Protein AF-A0A3D3TIJ4-F1 (afdb_monomer_lite)

Secondary structure (DSSP, 8-state):
-EEEE-SSEEEEEETTEEEEEEGGG-EEEE-TTS-EEEEEETTEEEEEEESTT-EETTEEP-TTTHHHHHHHH--

pLDDT: mean 89.97, std 5.32, range [62.5, 95.25]

Sequence (75 aa):
MQITTSDKTIQIRYGNHIFTHPVNSIAYAVGENKDSITLFRNNEPIATSPLKGITVDGVSLTKDNVENLLGKLFV

Structure (mmCIF, N/CA/C/O backbone):
data_AF-A0A3D3TIJ4-F1
#
_entry.id   AF-A0A3D3TIJ4-F1
#
loop_
_atom_site.group_PDB
_atom_site.id
_atom_site.type_symbol
_atom_site.label_atom_id
_atom_site.label_alt_id
_atom_site.label_comp_id
_atom_site.label_asym_id
_atom_site.label_entity_id
_atom_site.label_seq_id
_atom_site.pdbx_PDB_ins_code
_atom_site.Cartn_x
_atom_site.Cartn_y
_atom_site.Cartn_z
_atom_site.occupancy
_atom_site.B_iso_or_equiv
_atom_site.auth_seq_id
_atom_site.auth_comp_id
_atom_site.auth_asym_id
_atom_site.auth_atom_id
_atom_site.pdbx_PDB_model_num
ATOM 1 N N . MET A 1 1 ? -6.026 6.517 0.217 1.00 93.69 1 MET A N 1
ATOM 2 C CA . MET A 1 1 ? -5.075 5.882 -0.731 1.00 93.69 1 MET A CA 1
ATOM 3 C C . MET A 1 1 ? -5.579 4.479 -1.014 1.00 93.69 1 MET A C 1
ATOM 5 O O . MET A 1 1 ? -6.086 3.861 -0.093 1.00 93.69 1 MET A O 1
ATOM 9 N N . GLN A 1 2 ? -5.469 3.972 -2.234 1.00 95.25 2 GLN A N 1
ATOM 10 C CA . GLN A 1 2 ? -5.813 2.581 -2.530 1.00 95.25 2 GLN A CA 1
ATOM 11 C C . GLN A 1 2 ? -4.592 1.881 -3.113 1.00 95.25 2 GLN A C 1
ATOM 13 O O . GLN A 1 2 ? -4.004 2.371 -4.073 1.00 95.25 2 GLN A O 1
ATOM 18 N N . ILE A 1 3 ? -4.227 0.754 -2.521 1.00 92.94 3 ILE A N 1
ATOM 19 C CA . ILE A 1 3 ? -3.164 -0.131 -2.970 1.00 92.94 3 ILE A CA 1
ATOM 20 C C . ILE A 1 3 ? -3.836 -1.388 -3.518 1.00 92.94 3 ILE A C 1
ATOM 22 O O . ILE A 1 3 ? -4.719 -1.962 -2.881 1.00 92.94 3 ILE A O 1
ATOM 26 N N . THR A 1 4 ? -3.464 -1.798 -4.721 1.00 94.12 4 THR A N 1
ATOM 27 C CA . THR A 1 4 ? -3.953 -3.030 -5.341 1.00 94.12 4 THR A CA 1
ATOM 28 C C . THR A 1 4 ? -2.761 -3.810 -5.856 1.00 94.12 4 THR A C 1
ATOM 30 O O . THR A 1 4 ? -1.930 -3.266 -6.583 1.00 94.12 4 THR A O 1
ATOM 33 N N . THR A 1 5 ? -2.646 -5.059 -5.439 1.00 89.31 5 THR A N 1
ATOM 34 C CA . THR A 1 5 ? -1.526 -5.931 -5.751 1.00 89.31 5 THR A CA 1
ATOM 35 C C . THR A 1 5 ? -1.946 -7.005 -6.746 1.00 89.31 5 THR A C 1
ATOM 37 O O . THR A 1 5 ? -3.117 -7.324 -6.941 1.00 89.31 5 THR A O 1
ATOM 40 N N . SER A 1 6 ? -0.955 -7.501 -7.466 1.00 88.00 6 SER A N 1
ATOM 41 C CA . SER A 1 6 ? -1.049 -8.588 -8.432 1.00 88.00 6 SER A CA 1
ATOM 42 C C . SER A 1 6 ? 0.268 -9.351 -8.383 1.00 88.00 6 SER A C 1
ATOM 44 O O . SER A 1 6 ? 1.253 -8.835 -7.853 1.00 88.00 6 SER A O 1
ATOM 46 N N . ASP A 1 7 ? 0.330 -10.518 -9.019 1.00 82.94 7 ASP A N 1
ATOM 47 C CA . ASP A 1 7 ? 1.508 -11.396 -8.989 1.00 82.94 7 ASP A CA 1
ATOM 48 C C . ASP A 1 7 ? 2.826 -10.712 -9.402 1.00 82.94 7 ASP A C 1
ATOM 50 O O . ASP A 1 7 ? 3.908 -11.182 -9.060 1.00 82.94 7 ASP A O 1
ATOM 54 N N . LYS A 1 8 ? 2.760 -9.616 -10.173 1.00 84.88 8 LYS A N 1
ATOM 55 C CA . LYS A 1 8 ? 3.940 -8.916 -10.712 1.00 84.88 8 LYS A CA 1
ATOM 56 C C . LYS A 1 8 ? 4.008 -7.436 -10.368 1.00 84.88 8 LYS A C 1
ATOM 58 O O . LYS A 1 8 ? 5.091 -6.855 -10.436 1.00 84.88 8 LYS A O 1
ATOM 63 N N . THR A 1 9 ? 2.881 -6.803 -10.046 1.00 90.44 9 THR A N 1
ATOM 64 C CA . THR A 1 9 ? 2.812 -5.345 -9.896 1.00 90.44 9 THR A CA 1
ATOM 65 C C . THR A 1 9 ? 1.968 -4.901 -8.715 1.00 90.44 9 THR A C 1
ATOM 67 O O . THR A 1 9 ? 1.008 -5.564 -8.329 1.00 90.44 9 THR A O 1
ATOM 70 N N . ILE A 1 10 ? 2.312 -3.731 -8.195 1.00 90.62 10 ILE A N 1
ATOM 71 C CA . ILE A 1 10 ? 1.531 -2.949 -7.256 1.00 90.62 10 ILE A CA 1
ATOM 72 C C . ILE A 1 10 ? 1.028 -1.688 -7.958 1.00 90.62 10 ILE A C 1
ATOM 74 O O . ILE A 1 10 ? 1.789 -0.958 -8.599 1.00 90.62 10 ILE A O 1
ATOM 78 N N . GLN A 1 11 ? -0.266 -1.433 -7.833 1.00 93.69 11 GLN A N 1
ATOM 79 C CA . GLN A 1 11 ? -0.906 -0.199 -8.245 1.00 93.69 11 GLN A CA 1
ATOM 80 C C . GLN A 1 11 ? -1.251 0.624 -7.005 1.00 93.69 11 GLN A C 1
ATOM 82 O O . GLN A 1 11 ? -1.874 0.127 -6.071 1.00 93.69 11 GLN A O 1
ATOM 87 N N . ILE A 1 12 ? -0.868 1.896 -7.007 1.00 93.12 12 ILE A N 1
ATOM 88 C CA . ILE A 1 12 ? -1.141 2.840 -5.925 1.00 93.12 12 ILE A CA 1
ATOM 89 C C . ILE A 1 12 ? -1.950 3.990 -6.514 1.00 93.12 12 ILE A C 1
ATOM 91 O O . ILE A 1 12 ? -1.461 4.742 -7.357 1.00 93.12 12 ILE A O 1
ATOM 95 N N . ARG A 1 13 ? -3.189 4.147 -6.056 1.00 94.00 13 ARG A N 1
ATOM 96 C CA . ARG A 1 13 ? -4.028 5.308 -6.345 1.00 94.00 13 ARG A CA 1
ATOM 97 C C . ARG A 1 13 ? -3.987 6.277 -5.167 1.00 94.00 13 ARG A C 1
ATOM 99 O O . ARG A 1 13 ? -4.394 5.944 -4.047 1.00 94.00 13 ARG A O 1
ATOM 106 N N . TYR A 1 14 ? -3.523 7.492 -5.430 1.00 90.38 14 TYR A N 1
ATOM 107 C CA . TYR A 1 14 ? -3.405 8.560 -4.442 1.00 90.38 14 TYR A CA 1
ATOM 108 C C . TYR A 1 14 ? -3.868 9.892 -5.047 1.00 90.38 14 TYR A C 1
ATOM 110 O O . TYR A 1 14 ? -3.242 10.426 -5.961 1.00 90.38 14 TYR A O 1
ATOM 118 N N . GLY A 1 15 ? -5.006 10.408 -4.570 1.00 88.25 15 GLY A N 1
ATOM 119 C CA . GLY A 1 15 ? -5.690 11.529 -5.221 1.00 88.25 15 GLY A CA 1
ATOM 120 C C . GLY A 1 15 ? -6.050 11.189 -6.673 1.00 88.25 15 GLY A C 1
ATOM 121 O O . GLY A 1 15 ? -6.609 10.124 -6.937 1.00 88.25 15 GLY A O 1
ATOM 122 N N . ASN A 1 16 ? -5.674 12.068 -7.604 1.00 90.69 16 ASN A N 1
ATOM 123 C CA . ASN A 1 16 ? -5.859 11.870 -9.048 1.00 90.69 16 ASN A CA 1
ATOM 124 C C . ASN A 1 16 ? -4.703 11.098 -9.712 1.00 90.69 16 ASN A C 1
ATOM 126 O O . ASN A 1 16 ? -4.708 10.913 -10.928 1.00 90.69 16 ASN A O 1
ATOM 130 N N . HIS A 1 17 ? -3.707 10.659 -8.939 1.00 88.56 17 HIS A N 1
ATOM 131 C CA . HIS A 1 17 ? -2.542 9.951 -9.457 1.00 88.56 17 HIS A CA 1
ATOM 132 C C . HIS A 1 17 ? -2.711 8.439 -9.330 1.00 88.56 17 HIS A 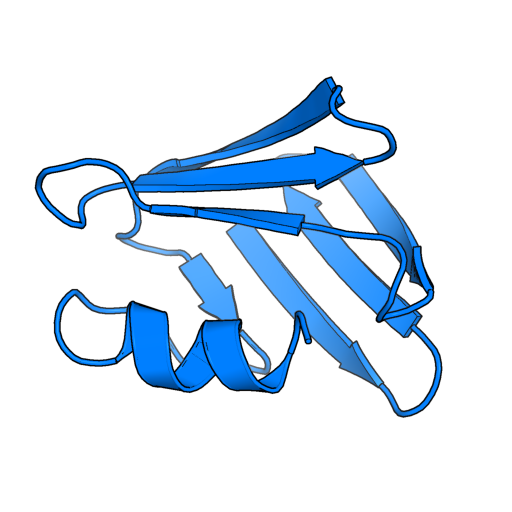C 1
ATOM 134 O O . HIS A 1 17 ? -3.208 7.928 -8.321 1.00 88.56 17 HIS A O 1
ATOM 140 N N . ILE A 1 18 ? -2.259 7.726 -10.361 1.00 93.12 18 ILE A N 1
ATOM 141 C CA . ILE A 1 18 ? -2.165 6.269 -10.384 1.00 93.12 18 ILE A CA 1
ATOM 142 C C . ILE A 1 18 ? -0.723 5.911 -10.727 1.00 93.12 18 ILE A C 1
ATOM 144 O O . ILE A 1 18 ? -0.235 6.235 -11.808 1.00 93.12 18 ILE A O 1
ATOM 148 N N . PHE A 1 19 ? -0.059 5.222 -9.808 1.00 90.25 19 PHE A N 1
ATOM 149 C CA . PHE A 1 19 ? 1.288 4.692 -9.980 1.00 90.25 19 PHE A CA 1
ATOM 150 C C . PHE A 1 19 ? 1.195 3.180 -10.143 1.00 90.25 19 PHE A C 1
ATOM 152 O O . PHE A 1 19 ? 0.425 2.541 -9.433 1.00 90.25 19 PHE A O 1
ATOM 159 N N . THR A 1 20 ? 1.947 2.599 -11.077 1.00 92.31 20 THR A N 1
ATOM 160 C CA . T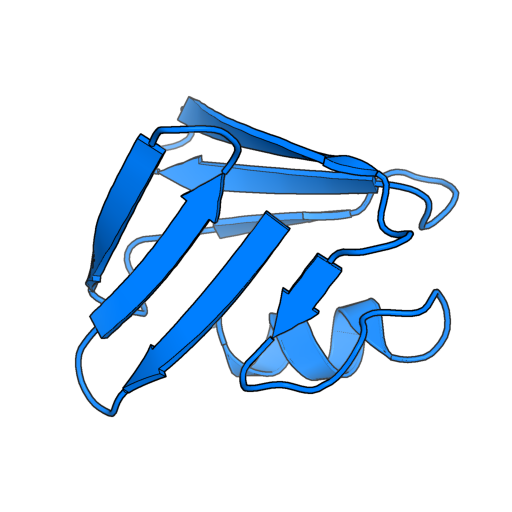HR A 1 20 ? 2.029 1.140 -11.246 1.00 92.31 20 THR A CA 1
ATOM 161 C C . THR A 1 20 ? 3.492 0.737 -11.323 1.00 92.31 20 THR A C 1
ATOM 163 O O . THR A 1 20 ? 4.233 1.236 -12.172 1.00 92.31 20 THR A O 1
ATOM 166 N N . HIS A 1 21 ? 3.912 -0.144 -10.421 1.00 89.19 21 HIS A N 1
ATOM 167 C CA . HIS A 1 21 ? 5.308 -0.529 -10.238 1.00 89.19 21 HIS A CA 1
ATOM 168 C C . HIS A 1 21 ? 5.437 -2.033 -9.959 1.00 89.19 21 HIS A C 1
ATOM 170 O O . HIS A 1 21 ? 4.461 -2.652 -9.546 1.00 89.19 21 HIS A O 1
ATOM 176 N N . PRO A 1 22 ? 6.609 -2.657 -10.167 1.00 88.25 22 PRO A N 1
ATOM 177 C CA . PRO A 1 22 ? 6.869 -4.010 -9.674 1.00 88.25 22 PRO A CA 1
ATOM 178 C C . PRO A 1 22 ? 6.730 -4.094 -8.146 1.00 88.25 22 PRO A C 1
ATOM 180 O O . PRO A 1 22 ? 7.117 -3.147 -7.456 1.00 88.25 22 PRO A O 1
ATOM 183 N N . VAL A 1 23 ? 6.227 -5.217 -7.617 1.00 78.69 23 VAL A N 1
ATOM 184 C CA . VAL A 1 23 ? 5.958 -5.395 -6.168 1.00 78.69 23 VAL A CA 1
ATOM 185 C C . VAL A 1 23 ? 7.200 -5.092 -5.314 1.00 78.69 23 VAL A C 1
ATOM 187 O O . VAL A 1 23 ? 7.120 -4.319 -4.367 1.00 78.69 23 VAL A O 1
ATOM 190 N N . ASN A 1 24 ? 8.379 -5.548 -5.742 1.00 80.38 24 ASN A N 1
ATOM 191 C CA . ASN A 1 24 ? 9.634 -5.415 -4.984 1.00 80.38 24 ASN A CA 1
ATOM 192 C C . ASN A 1 24 ? 10.365 -4.074 -5.199 1.00 80.38 24 ASN A C 1
ATOM 194 O O . ASN A 1 24 ? 11.566 -3.973 -4.963 1.00 80.38 24 ASN A O 1
ATOM 198 N N . SER A 1 25 ? 9.689 -3.059 -5.740 1.00 86.94 25 SER A N 1
ATOM 199 C CA . SER A 1 25 ? 10.304 -1.748 -6.016 1.00 86.94 25 SER A CA 1
ATOM 200 C C . SER A 1 25 ? 9.809 -0.627 -5.106 1.00 86.94 25 SER A C 1
ATOM 202 O O . SER A 1 25 ? 10.269 0.510 -5.232 1.00 86.94 25 SER A O 1
ATOM 204 N N . ILE A 1 26 ? 8.876 -0.946 -4.209 1.00 88.94 26 ILE A N 1
ATOM 205 C CA . ILE A 1 26 ? 8.263 -0.008 -3.277 1.00 88.94 26 ILE A CA 1
ATOM 206 C C . ILE A 1 26 ? 8.631 -0.428 -1.857 1.00 88.94 26 ILE A C 1
ATOM 208 O O . ILE A 1 26 ? 8.482 -1.587 -1.491 1.00 88.94 26 ILE A O 1
ATOM 212 N N . ALA A 1 27 ? 9.093 0.528 -1.061 1.00 90.69 27 ALA A N 1
ATOM 213 C CA . ALA A 1 27 ? 9.239 0.376 0.382 1.00 90.69 27 ALA A CA 1
ATOM 214 C C . ALA A 1 27 ? 8.167 1.207 1.095 1.00 90.69 27 ALA A C 1
ATOM 216 O O . ALA A 1 27 ? 7.543 2.086 0.493 1.00 90.69 27 ALA A O 1
ATOM 217 N N . TYR A 1 28 ? 7.958 0.958 2.384 1.00 92.00 28 TYR A N 1
ATOM 218 C CA . TYR A 1 28 ? 7.017 1.727 3.192 1.00 92.00 28 TYR A CA 1
ATOM 219 C C . TYR A 1 28 ? 7.600 2.070 4.562 1.00 92.00 28 TYR A C 1
ATOM 221 O O . TYR A 1 28 ? 8.453 1.358 5.086 1.00 92.00 28 TYR A O 1
ATOM 229 N N . ALA A 1 29 ? 7.100 3.152 5.152 1.00 92.75 29 ALA A N 1
ATOM 230 C CA . ALA A 1 29 ? 7.277 3.472 6.560 1.00 92.75 29 ALA A CA 1
ATOM 231 C C . ALA A 1 29 ? 5.916 3.790 7.179 1.00 92.75 29 ALA A C 1
ATOM 233 O O . ALA A 1 29 ? 5.075 4.448 6.558 1.00 92.75 29 ALA A O 1
ATOM 234 N N . VAL A 1 30 ? 5.713 3.328 8.408 1.00 93.00 30 VAL A N 1
ATOM 235 C CA . VAL A 1 30 ? 4.532 3.638 9.217 1.00 93.00 30 VAL A CA 1
ATOM 236 C C . VAL A 1 30 ? 4.919 4.739 10.199 1.00 93.00 30 VAL A C 1
ATOM 238 O O . VAL A 1 30 ? 5.978 4.661 10.820 1.00 93.00 30 VAL A O 1
ATOM 241 N N . GLY A 1 31 ? 4.087 5.775 10.324 1.00 91.12 31 GLY A N 1
A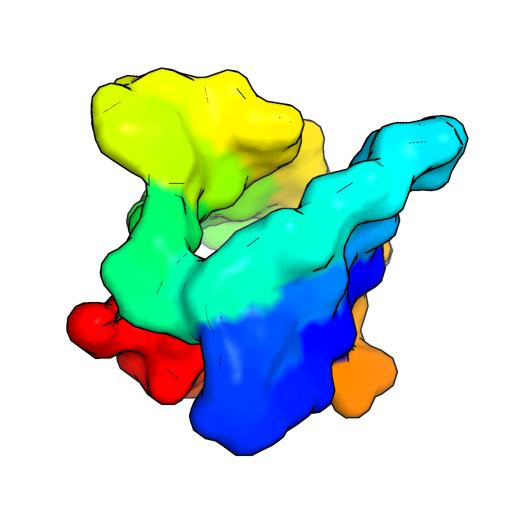TOM 242 C CA . GLY A 1 31 ? 4.310 6.835 11.309 1.00 91.12 31 GLY A CA 1
ATOM 243 C C . GLY A 1 31 ? 4.353 6.280 12.737 1.00 91.12 31 GLY A C 1
ATOM 244 O O . GLY A 1 31 ? 3.715 5.269 13.027 1.00 91.12 31 GLY A O 1
ATOM 245 N N . GLU A 1 32 ? 5.063 6.956 13.641 1.00 90.19 32 GLU A N 1
ATOM 246 C CA . GLU A 1 32 ? 5.311 6.507 15.026 1.00 90.19 32 GLU A CA 1
ATOM 247 C C . GLU A 1 32 ? 4.026 6.098 15.774 1.00 90.19 32 GLU A C 1
ATOM 249 O O . GLU A 1 32 ? 3.988 5.087 16.470 1.00 90.19 32 GLU A O 1
ATOM 254 N N . ASN A 1 33 ? 2.925 6.819 15.540 1.00 91.00 33 ASN A N 1
ATOM 255 C CA . ASN A 1 33 ? 1.624 6.568 16.171 1.00 91.00 33 ASN A CA 1
ATOM 256 C C . ASN A 1 33 ? 0.714 5.595 15.399 1.00 91.00 33 ASN A C 1
ATOM 258 O O . ASN A 1 33 ? -0.475 5.455 15.734 1.00 91.00 33 ASN A O 1
ATOM 262 N N . LYS A 1 34 ? 1.242 4.959 14.345 1.00 90.56 34 LYS A N 1
ATOM 263 C CA . LYS A 1 34 ? 0.504 4.140 13.372 1.00 90.56 34 LYS A CA 1
ATOM 264 C C . LYS A 1 34 ? -0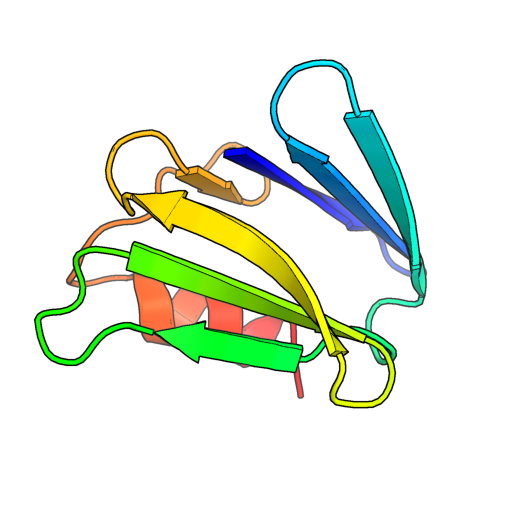.719 4.872 12.818 1.00 90.56 34 LYS A C 1
ATOM 266 O O . LYS A 1 34 ? -1.819 4.338 12.773 1.00 90.56 34 LYS A O 1
ATOM 271 N N . ASP A 1 35 ? -0.569 6.138 12.459 1.00 92.88 35 ASP A N 1
ATOM 272 C CA . ASP A 1 35 ? -1.658 6.995 11.970 1.00 92.88 35 ASP A CA 1
ATOM 273 C C . ASP A 1 35 ? -1.513 7.380 10.495 1.00 92.88 35 ASP A C 1
ATOM 275 O O . ASP A 1 35 ? -2.432 7.958 9.915 1.00 92.88 35 ASP A O 1
ATOM 279 N N . SER A 1 36 ? -0.385 7.034 9.883 1.00 94.38 36 SER A N 1
ATOM 280 C CA . SER A 1 36 ? -0.008 7.406 8.528 1.00 94.38 36 SER A CA 1
ATOM 281 C C . SER A 1 36 ? 0.962 6.389 7.933 1.00 94.38 36 SER A C 1
ATOM 283 O O . SER A 1 36 ? 1.641 5.652 8.653 1.00 94.38 36 SER A O 1
ATOM 285 N N . ILE A 1 37 ? 1.003 6.342 6.603 1.00 94.50 37 ILE A N 1
ATOM 286 C CA . ILE A 1 37 ? 1.939 5.524 5.830 1.00 94.50 37 ILE A CA 1
ATOM 287 C C . ILE A 1 37 ? 2.571 6.402 4.765 1.00 94.50 37 ILE A C 1
ATOM 289 O O . ILE A 1 37 ? 1.859 7.132 4.070 1.00 94.50 37 ILE A O 1
ATOM 293 N N . THR A 1 38 ? 3.885 6.275 4.612 1.00 94.69 38 THR A N 1
ATOM 294 C CA . THR A 1 38 ? 4.634 6.819 3.479 1.00 94.69 38 THR A CA 1
ATOM 295 C C . THR A 1 38 ? 5.176 5.670 2.644 1.00 94.69 38 THR A C 1
ATOM 297 O O . THR A 1 38 ? 5.790 4.751 3.178 1.00 94.69 38 THR A O 1
ATOM 300 N N . LEU A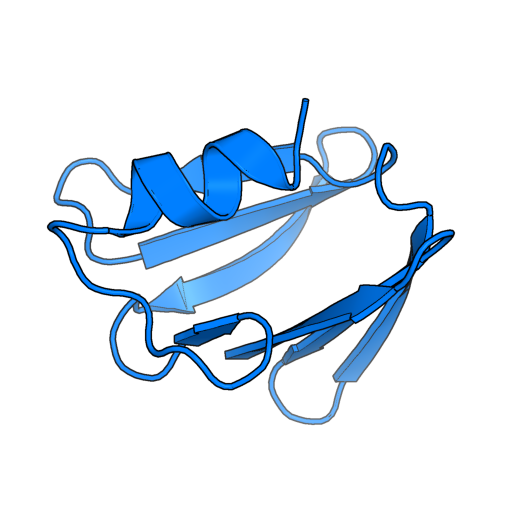 1 39 ? 4.941 5.723 1.337 1.00 92.19 39 LEU A N 1
ATOM 301 C CA . LEU A 1 39 ? 5.498 4.810 0.348 1.00 92.19 39 LEU A CA 1
ATOM 302 C C . LEU A 1 39 ? 6.705 5.464 -0.316 1.00 92.19 39 LEU A C 1
ATOM 304 O O . LEU A 1 39 ? 6.675 6.657 -0.624 1.00 92.19 39 LEU A O 1
ATOM 308 N N . PHE A 1 40 ? 7.734 4.668 -0.576 1.00 91.81 40 PHE A N 1
ATOM 309 C CA . PHE A 1 40 ? 9.000 5.111 -1.142 1.00 91.81 40 PHE A CA 1
ATOM 310 C C . PHE A 1 40 ? 9.353 4.308 -2.384 1.00 91.81 40 PHE A C 1
ATOM 312 O O . PHE A 1 40 ? 9.072 3.113 -2.469 1.00 91.81 40 PHE A O 1
ATOM 319 N N . ARG A 1 41 ? 10.048 4.954 -3.316 1.00 89.44 41 ARG A N 1
ATOM 320 C CA . ARG A 1 41 ? 10.696 4.318 -4.460 1.00 89.44 41 ARG A CA 1
ATOM 321 C C . ARG A 1 41 ? 12.098 4.891 -4.585 1.00 89.44 41 ARG A C 1
ATOM 323 O O . ARG A 1 41 ? 12.250 6.104 -4.608 1.00 89.44 41 ARG A O 1
ATOM 330 N N . ASN A 1 42 ? 13.118 4.036 -4.667 1.00 88.69 42 ASN A N 1
ATOM 331 C CA . ASN A 1 42 ? 14.524 4.466 -4.702 1.00 88.69 42 ASN A CA 1
ATOM 332 C C . ASN A 1 42 ? 14.882 5.446 -3.561 1.00 88.69 42 ASN A C 1
ATOM 334 O O . ASN A 1 42 ? 15.581 6.428 -3.783 1.00 88.69 42 ASN A O 1
ATOM 338 N N . ASN A 1 43 ? 14.374 5.190 -2.350 1.00 87.62 43 ASN A N 1
ATOM 339 C CA . ASN A 1 43 ? 14.491 6.057 -1.167 1.00 87.62 43 ASN A CA 1
ATOM 340 C C . ASN A 1 43 ? 13.813 7.438 -1.267 1.00 87.62 43 ASN A C 1
ATOM 342 O O . ASN A 1 43 ? 13.924 8.230 -0.334 1.00 87.62 43 ASN A O 1
ATOM 346 N N . GLU A 1 44 ? 13.058 7.719 -2.330 1.00 91.00 44 GLU A N 1
ATOM 347 C CA . GLU A 1 44 ? 12.264 8.943 -2.453 1.00 91.00 44 GLU A CA 1
ATOM 348 C C . GLU A 1 44 ? 10.794 8.685 -2.092 1.00 91.00 44 GLU A C 1
ATOM 350 O O . GLU A 1 44 ? 10.216 7.696 -2.555 1.00 91.00 44 GLU A O 1
ATOM 355 N N . PRO A 1 45 ? 10.158 9.544 -1.275 1.00 92.12 45 PRO A N 1
ATOM 356 C CA . PRO A 1 45 ? 8.750 9.398 -0.931 1.00 92.12 45 PRO A CA 1
ATOM 357 C C . PRO A 1 45 ? 7.868 9.689 -2.152 1.00 92.12 45 PRO A C 1
ATOM 359 O O . PRO A 1 45 ? 7.938 10.766 -2.739 1.00 92.12 45 PRO A O 1
ATOM 362 N N . ILE A 1 46 ? 7.001 8.742 -2.515 1.00 90.81 46 ILE A N 1
ATOM 363 C CA . ILE A 1 46 ? 6.083 8.874 -3.660 1.00 90.81 46 ILE A CA 1
ATOM 364 C C . ILE A 1 46 ? 4.639 9.143 -3.240 1.00 90.81 46 ILE A C 1
ATOM 366 O O . ILE A 1 46 ? 3.866 9.707 -4.012 1.00 90.81 46 ILE A O 1
ATOM 370 N N . ALA A 1 47 ? 4.252 8.737 -2.028 1.00 91.19 47 ALA A N 1
ATOM 371 C CA . ALA A 1 47 ? 2.924 9.010 -1.501 1.00 91.19 47 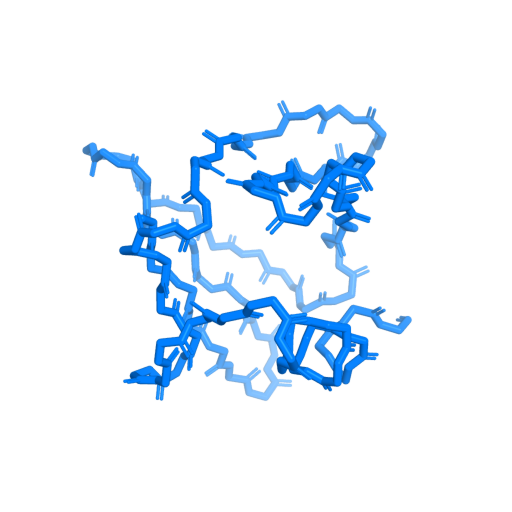ALA A CA 1
ATOM 372 C C . ALA A 1 47 ? 2.893 8.885 0.024 1.00 91.19 47 ALA A C 1
ATOM 374 O O . ALA A 1 47 ? 3.363 7.892 0.570 1.00 91.19 47 ALA A O 1
ATOM 375 N N . THR A 1 48 ? 2.260 9.843 0.697 1.00 93.81 48 THR A N 1
ATOM 376 C CA . THR A 1 48 ? 1.993 9.793 2.140 1.00 93.81 48 THR A CA 1
ATOM 377 C C . THR A 1 48 ? 0.506 9.967 2.369 1.00 93.81 48 THR A C 1
ATOM 379 O O . THR A 1 48 ? -0.093 10.883 1.819 1.00 93.81 48 THR A O 1
ATOM 382 N N . SER A 1 49 ? -0.111 9.107 3.172 1.00 94.25 49 SER A N 1
ATOM 383 C CA . SER A 1 49 ? -1.535 9.213 3.499 1.00 94.25 49 SER A CA 1
ATOM 384 C C . SER A 1 49 ? -1.767 8.915 4.974 1.00 94.25 49 SER A C 1
ATOM 386 O O . SER A 1 49 ? -1.116 8.018 5.515 1.00 94.25 49 SER A O 1
ATOM 388 N N . PRO A 1 50 ? -2.742 9.583 5.617 1.00 94.44 50 PRO A N 1
ATOM 389 C CA . PRO A 1 50 ? -3.309 9.094 6.864 1.00 94.44 50 PRO A CA 1
ATOM 390 C C . PRO A 1 50 ? -3.793 7.656 6.679 1.00 94.44 50 PRO A C 1
ATOM 392 O O . PRO A 1 50 ? -4.341 7.334 5.623 1.00 94.44 50 PRO A O 1
ATOM 395 N N . LEU A 1 51 ? -3.615 6.821 7.701 1.00 92.50 51 LEU A N 1
ATOM 396 C CA . LEU A 1 51 ? -3.993 5.408 7.719 1.00 92.50 51 LEU A CA 1
ATOM 397 C C . LEU A 1 51 ? -5.500 5.230 7.509 1.00 92.50 51 LEU A C 1
ATOM 399 O O . LEU A 1 51 ? -5.947 4.316 6.817 1.00 92.50 51 LEU A O 1
ATOM 403 N N . LYS A 1 52 ? -6.290 6.151 8.076 1.00 91.06 52 LYS A N 1
ATOM 404 C CA . LYS A 1 52 ? -7.742 6.186 7.914 1.00 91.06 52 LYS A CA 1
ATOM 405 C C . LYS A 1 52 ? -8.094 6.379 6.436 1.00 91.06 52 LYS A C 1
ATOM 407 O O . LYS A 1 52 ? -7.840 7.434 5.863 1.00 91.06 52 LYS A O 1
ATOM 412 N N . GLY A 1 53 ? -8.730 5.370 5.844 1.00 88.19 53 GLY A N 1
ATOM 413 C CA . GLY A 1 53 ? -9.127 5.389 4.434 1.00 88.19 53 GLY A CA 1
ATOM 414 C C . GLY A 1 53 ? -8.041 4.907 3.469 1.00 88.19 53 GLY A C 1
ATOM 415 O O . GLY A 1 53 ? -8.156 5.139 2.262 1.00 88.19 53 GLY A O 1
ATOM 416 N N . ILE A 1 54 ? -6.987 4.252 3.970 1.00 93.94 54 ILE A N 1
ATOM 417 C CA . ILE A 1 54 ? -6.129 3.419 3.126 1.00 93.94 54 ILE A CA 1
ATOM 418 C C . ILE A 1 54 ? -6.756 2.036 2.995 1.00 93.94 54 ILE A C 1
ATOM 420 O O . ILE A 1 54 ? -7.128 1.426 3.997 1.00 93.94 54 ILE A O 1
ATOM 424 N N . THR A 1 55 ? -6.846 1.536 1.768 1.00 95.19 55 THR A N 1
ATOM 425 C CA . THR A 1 55 ? -7.223 0.151 1.484 1.00 95.19 55 THR A CA 1
ATOM 426 C C . THR A 1 55 ? -6.109 -0.557 0.724 1.00 95.19 55 THR A C 1
ATOM 428 O O . THR A 1 55 ? -5.441 0.050 -0.111 1.00 95.19 55 THR A O 1
ATOM 431 N N . VAL A 1 56 ? -5.910 -1.836 1.021 1.00 93.38 56 VAL A N 1
ATOM 432 C CA . VAL A 1 56 ? -4.968 -2.748 0.369 1.00 93.38 56 VAL A CA 1
ATOM 433 C C . VAL A 1 56 ? -5.774 -3.950 -0.100 1.00 93.38 56 VAL A C 1
ATOM 435 O O . VAL A 1 56 ? -6.359 -4.642 0.727 1.00 93.38 56 VAL A O 1
ATOM 438 N N . ASP A 1 57 ? -5.884 -4.151 -1.412 1.00 93.19 57 ASP A N 1
ATOM 439 C CA . ASP A 1 57 ? -6.684 -5.234 -2.010 1.00 93.19 57 ASP A CA 1
ATOM 440 C C . ASP A 1 57 ? -8.126 -5.290 -1.480 1.00 93.19 57 ASP A C 1
ATOM 442 O O . ASP A 1 57 ? -8.706 -6.345 -1.244 1.00 93.19 57 ASP A O 1
ATOM 446 N N . GLY A 1 58 ? -8.710 -4.109 -1.254 1.00 93.19 58 GLY A N 1
ATOM 447 C CA . GLY A 1 58 ? -10.058 -3.952 -0.701 1.00 93.19 58 GLY A CA 1
ATOM 448 C C . GLY A 1 58 ? -10.145 -4.046 0.828 1.00 93.19 58 GLY A C 1
ATOM 449 O O . GLY A 1 58 ? -11.185 -3.704 1.388 1.00 93.19 58 GLY A O 1
ATOM 450 N N . VAL A 1 59 ? -9.068 -4.423 1.522 1.00 94.31 59 VAL A N 1
ATOM 451 C CA . VAL A 1 59 ? -9.007 -4.478 2.989 1.00 94.31 59 VAL A CA 1
ATOM 452 C C . VAL A 1 59 ? -8.557 -3.133 3.550 1.00 94.31 59 VAL A C 1
ATOM 454 O O . VAL A 1 59 ? -7.502 -2.618 3.190 1.00 94.31 59 VAL A O 1
ATOM 457 N N . SER A 1 60 ? -9.339 -2.555 4.458 1.00 94.56 60 SER A N 1
ATOM 458 C CA . SER A 1 60 ? -8.965 -1.311 5.139 1.00 94.56 60 SER A CA 1
ATOM 459 C C . SER A 1 60 ? -7.782 -1.519 6.083 1.00 94.56 60 SER A C 1
ATOM 461 O O . SER A 1 60 ? -7.782 -2.441 6.905 1.00 94.56 60 SER A O 1
ATOM 463 N N . LEU A 1 61 ? -6.804 -0.617 6.014 1.00 93.31 61 LEU A N 1
ATOM 464 C CA . LEU A 1 61 ? -5.717 -0.586 6.982 1.00 93.31 61 LEU A CA 1
ATOM 465 C C . LEU A 1 61 ? -6.180 0.018 8.311 1.00 93.31 61 LEU A C 1
ATOM 467 O O . LEU A 1 61 ? -6.900 1.018 8.363 1.00 93.31 61 LEU A O 1
ATOM 471 N N . THR A 1 62 ? -5.727 -0.597 9.395 1.00 93.81 62 THR A N 1
ATOM 472 C CA . THR A 1 62 ? -5.940 -0.199 10.785 1.00 93.81 62 THR A CA 1
ATOM 473 C C . THR A 1 62 ? -4.624 -0.306 11.548 1.00 93.81 62 THR A C 1
ATOM 475 O O . THR A 1 62 ? -3.656 -0.905 11.072 1.00 93.81 62 THR A O 1
ATOM 478 N N . LYS A 1 63 ? -4.570 0.275 12.751 1.00 92.81 63 LYS A N 1
ATOM 479 C CA . LYS A 1 63 ? -3.377 0.205 13.610 1.00 92.81 63 LYS A CA 1
ATOM 480 C C . LYS A 1 63 ? -2.947 -1.233 13.902 1.00 92.81 63 LYS A C 1
ATOM 482 O O . LYS A 1 63 ? -1.753 -1.503 13.996 1.00 92.81 63 LYS A O 1
ATOM 487 N N . ASP A 1 64 ? -3.922 -2.132 13.991 1.00 92.50 64 ASP A N 1
ATOM 488 C CA . ASP A 1 64 ? -3.718 -3.525 14.378 1.00 92.50 64 ASP A CA 1
ATOM 489 C C . ASP A 1 64 ? -3.236 -4.399 13.214 1.00 92.50 64 ASP A C 1
ATOM 491 O O . ASP A 1 64 ? -2.583 -5.415 13.437 1.00 92.50 64 ASP A O 1
ATOM 495 N N . ASN A 1 65 ? -3.551 -4.028 11.966 1.00 92.69 65 ASN A N 1
ATOM 496 C CA . ASN A 1 65 ? -3.256 -4.860 10.796 1.00 92.69 65 ASN A CA 1
ATOM 497 C C . ASN A 1 65 ? -2.173 -4.294 9.864 1.00 92.69 65 ASN A C 1
ATOM 499 O O . ASN A 1 65 ? -1.705 -5.032 8.997 1.00 92.69 65 ASN A O 1
ATOM 503 N N . VAL A 1 66 ? -1.762 -3.029 10.033 1.00 90.94 66 VAL A N 1
ATOM 504 C CA . VAL A 1 66 ? -0.889 -2.327 9.076 1.00 90.94 66 VAL A CA 1
ATOM 505 C C . VAL A 1 66 ? 0.438 -3.045 8.839 1.00 90.94 66 VAL A C 1
ATOM 507 O O . VAL A 1 66 ? 0.819 -3.256 7.692 1.00 90.94 66 VAL A O 1
ATOM 510 N N . GLU A 1 67 ? 1.105 -3.495 9.900 1.00 88.12 67 GLU A N 1
ATOM 511 C CA . GLU A 1 67 ? 2.388 -4.203 9.793 1.00 88.12 67 GLU A CA 1
ATOM 512 C C . GLU A 1 67 ? 2.224 -5.593 9.166 1.00 88.12 67 GLU A C 1
ATOM 514 O O . GLU A 1 67 ? 3.043 -6.003 8.351 1.00 88.12 67 GLU A O 1
ATOM 519 N N . ASN A 1 68 ? 1.139 -6.305 9.483 1.00 88.88 68 ASN A N 1
ATOM 520 C CA . ASN A 1 68 ? 0.874 -7.640 8.938 1.00 88.88 68 ASN A CA 1
ATOM 521 C C . ASN A 1 68 ? 0.505 -7.593 7.446 1.00 88.88 68 ASN A C 1
ATOM 523 O O . ASN A 1 68 ? 0.939 -8.444 6.673 1.00 88.88 68 ASN A O 1
ATOM 527 N N . LEU A 1 69 ? -0.300 -6.612 7.029 1.00 88.62 69 LEU A N 1
ATOM 528 C CA . LEU A 1 69 ? -0.702 -6.469 5.630 1.00 88.62 69 LEU A CA 1
ATOM 529 C C . LEU A 1 69 ? 0.444 -5.936 4.773 1.00 88.62 69 LEU A C 1
ATOM 531 O O . LEU A 1 69 ? 0.739 -6.520 3.736 1.00 88.62 69 LEU A O 1
ATOM 535 N N . LEU A 1 70 ? 1.120 -4.868 5.206 1.00 86.06 70 LEU A N 1
ATOM 536 C CA . LEU A 1 70 ? 2.194 -4.275 4.410 1.00 86.06 70 LEU A CA 1
ATOM 537 C C . LEU A 1 70 ? 3.492 -5.079 4.459 1.00 86.06 70 LEU A C 1
ATOM 539 O O . LEU A 1 70 ? 4.165 -5.190 3.438 1.00 86.06 70 LEU A O 1
ATOM 543 N N . GLY A 1 71 ? 3.818 -5.701 5.594 1.00 82.31 71 GLY A N 1
ATOM 544 C CA . GLY A 1 71 ? 5.006 -6.546 5.720 1.00 82.31 71 GLY A CA 1
ATOM 545 C C . GLY A 1 71 ? 4.993 -7.765 4.796 1.00 82.31 71 GLY A C 1
ATOM 546 O O . GLY A 1 71 ? 6.051 -8.262 4.441 1.00 82.31 71 GLY A O 1
ATOM 547 N N . LYS A 1 72 ? 3.816 -8.230 4.357 1.00 79.38 72 LYS A N 1
ATOM 548 C CA . LYS A 1 72 ? 3.695 -9.301 3.351 1.00 79.38 72 LYS A CA 1
ATOM 549 C C . LYS A 1 72 ? 3.880 -8.817 1.916 1.00 79.38 72 LYS A C 1
ATOM 551 O O . LYS A 1 72 ? 4.178 -9.628 1.047 1.00 79.38 72 LYS A O 1
ATOM 556 N N . LEU A 1 73 ? 3.640 -7.533 1.663 1.00 76.38 73 LEU A N 1
ATOM 557 C CA . LEU A 1 73 ? 3.655 -6.949 0.321 1.00 76.38 73 LEU A CA 1
ATOM 558 C C . LEU A 1 73 ? 5.007 -6.350 -0.051 1.00 76.38 73 LEU A C 1
ATOM 560 O O . LEU A 1 73 ? 5.344 -6.301 -1.229 1.00 76.38 73 LEU A O 1
ATOM 564 N N . PHE A 1 74 ? 5.760 -5.892 0.944 1.00 75.69 74 PHE A N 1
ATOM 565 C CA . PHE A 1 74 ? 7.038 -5.217 0.768 1.00 75.69 74 PHE A CA 1
ATOM 566 C C . PHE A 1 74 ? 8.105 -5.970 1.572 1.00 75.69 74 PHE A C 1
ATOM 568 O O . PHE A 1 74 ? 8.384 -5.614 2.719 1.00 75.69 74 PHE A O 1
ATOM 575 N N . VAL A 1 75 ? 8.626 -7.052 0.983 1.00 62.50 75 VAL A N 1
ATOM 576 C CA . VAL A 1 75 ? 9.718 -7.888 1.519 1.00 62.50 75 VAL A CA 1
ATOM 577 C C . VAL A 1 75 ? 10.999 -7.615 0.746 1.00 62.50 75 VAL A C 1
ATOM 579 O O . VAL A 1 75 ? 10.922 -7.581 -0.504 1.00 62.50 75 VAL A O 1
#

Radius of gyration: 11.12 Å; chains: 1; bounding box: 25×23×27 Å

Foldseek 3Di:
DEWEDDPFWIWDDDPPDIDIDGLAQKDKDAPPVNQKMFIDGPNHTDDIDGQQPYYYNNHRGDSVCPCVRVVVRHD